Protein AF-A0A378JVM8-F1 (afdb_monomer)

Solvent-accessible surface area (backbone atoms only — not comparable to full-atom values): 3516 Å² total; per-residue (Å²): 131,83,76,51,71,66,56,56,50,50,54,24,58,45,29,65,76,30,68,66,57,42,51,50,46,51,50,51,20,51,51,27,48,74,68,68,36,52,72,58,15,52,52,36,48,52,48,49,47,59,20,72,37,62,64,70,67,52,54,71,70,75,113
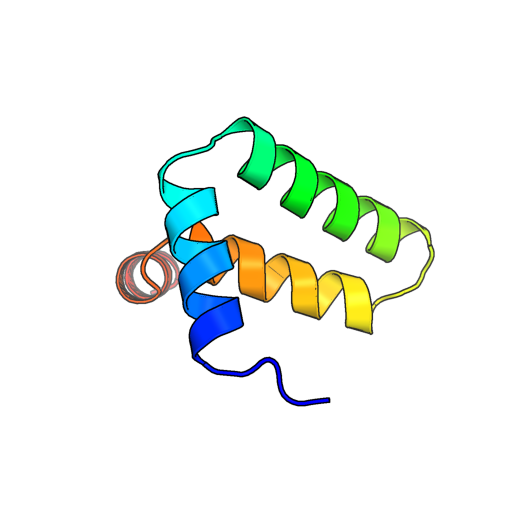
Sequence (63 aa):
MALTRDFKNTIRDRAQKDSEFRKALLTEAVNSLLADEIDVAKSLLKDYINASILFESLAKKVD

Organism: NCBI:txid39962

Mean predicted aligned error: 7.59 Å

Radius of gyration: 12.16 Å; Cα contacts (8 Å, |Δi|>4): 43; chains: 1; bounding box: 25×23×32 Å

Secondary structure (DSSP, 8-state):
----HHHHHHHHHHHHH-HHHHHHHHHHHHHHHHTT-HHHHHHHHHHHHHHHS-HHHHHHHH-

Foldseek 3Di:
DDPPPVNLVVLLVCVCVDVVSLVVLQVVLVVCVVVVVPVSNVVSVVSSCVSHDVVVVVVVVVD

pLDDT: mean 78.89, 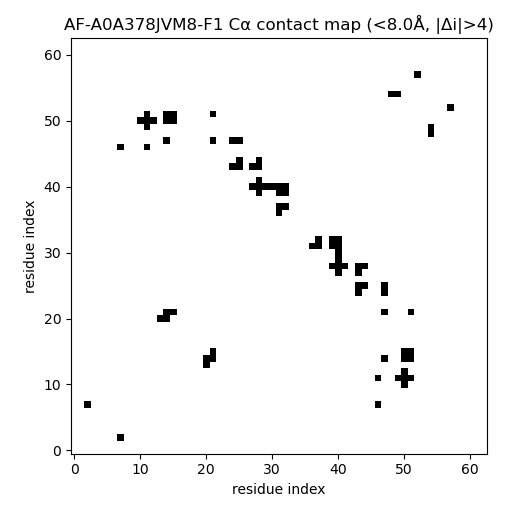std 13.85, range [40.03, 96.94]

Nearest PDB structures (foldseek):
  4di0-assembly1_B  TM=6.495E-01  e=8.205E+00  Burkholderia pseudomallei 1710b

Structure (mmCIF, N/CA/C/O backbone):
data_AF-A0A378JVM8-F1
#
_entry.id   AF-A0A378JVM8-F1
#
loop_
_atom_site.group_PDB
_atom_site.id
_atom_site.type_symbol
_atom_site.label_atom_id
_atom_site.label_alt_id
_atom_site.label_comp_id
_atom_site.label_asym_id
_atom_site.label_entity_id
_atom_site.label_seq_id
_atom_site.pdbx_PDB_ins_code
_atom_site.Cartn_x
_atom_site.Cartn_y
_atom_site.Cartn_z
_atom_site.occupancy
_atom_site.B_iso_or_equiv
_atom_site.auth_seq_id
_atom_site.auth_comp_id
_atom_site.auth_asym_i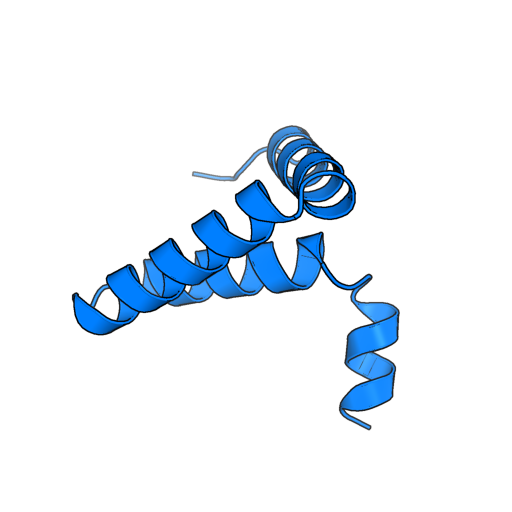d
_atom_site.auth_atom_id
_atom_site.pdbx_PDB_model_num
ATOM 1 N N . MET A 1 1 ? 5.449 16.352 -6.734 1.00 40.03 1 MET A N 1
ATOM 2 C CA . MET A 1 1 ? 4.356 17.234 -6.257 1.00 40.03 1 MET A CA 1
ATOM 3 C C . MET A 1 1 ? 3.903 16.740 -4.890 1.00 40.03 1 MET A C 1
ATOM 5 O O . MET A 1 1 ? 3.777 15.535 -4.717 1.00 40.03 1 MET A O 1
ATOM 9 N N . ALA A 1 2 ? 3.744 17.626 -3.904 1.00 49.56 2 ALA A N 1
ATOM 10 C CA . ALA A 1 2 ? 3.327 17.230 -2.560 1.00 49.56 2 ALA A CA 1
ATOM 11 C C . ALA A 1 2 ? 1.854 16.804 -2.593 1.00 49.56 2 ALA A C 1
ATOM 13 O O . ALA A 1 2 ? 0.984 17.639 -2.820 1.00 49.56 2 ALA A O 1
ATOM 14 N N . LEU A 1 3 ? 1.582 15.512 -2.384 1.00 56.50 3 LEU A N 1
ATOM 15 C CA . LEU A 1 3 ? 0.239 15.028 -2.061 1.00 56.50 3 LEU A CA 1
ATOM 16 C C . LEU A 1 3 ? -0.253 15.869 -0.880 1.00 56.50 3 LEU A C 1
ATOM 18 O O . LEU A 1 3 ? 0.313 15.781 0.215 1.00 56.50 3 LEU A O 1
ATOM 22 N N . THR A 1 4 ? -1.233 16.739 -1.121 1.00 67.31 4 THR A N 1
ATOM 23 C CA . THR A 1 4 ? -1.815 17.577 -0.076 1.00 67.31 4 THR A CA 1
ATOM 24 C C . THR A 1 4 ? -2.318 16.654 1.030 1.00 67.31 4 THR A C 1
ATOM 26 O O . THR A 1 4 ? -2.774 15.539 0.767 1.00 67.31 4 THR A O 1
ATOM 29 N N . ARG A 1 5 ? -2.158 17.066 2.291 1.00 58.44 5 ARG A N 1
ATOM 30 C CA . ARG A 1 5 ? -2.519 16.257 3.472 1.00 58.44 5 ARG A CA 1
ATOM 31 C C . ARG A 1 5 ? -3.903 15.603 3.337 1.00 58.44 5 ARG A C 1
ATOM 33 O O . ARG A 1 5 ? -4.064 14.446 3.717 1.00 58.44 5 ARG A O 1
ATOM 40 N N . ASP A 1 6 ? -4.843 16.307 2.714 1.00 63.91 6 ASP A N 1
ATOM 41 C CA . ASP A 1 6 ? -6.208 15.845 2.460 1.00 63.91 6 ASP A CA 1
ATOM 42 C C . ASP A 1 6 ? -6.291 14.651 1.506 1.00 63.91 6 ASP A C 1
ATOM 44 O O . ASP A 1 6 ? -7.063 13.723 1.752 1.00 63.91 6 ASP A O 1
ATOM 48 N N . PHE A 1 7 ? -5.456 14.602 0.463 1.00 62.81 7 PHE A N 1
ATOM 49 C CA . PHE A 1 7 ? -5.418 13.457 -0.445 1.00 62.81 7 PHE A CA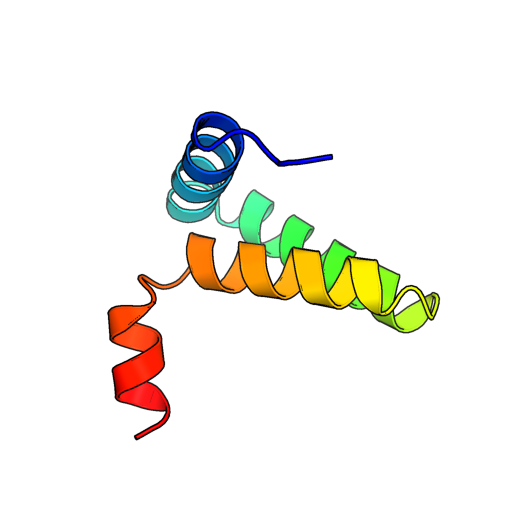 1
ATOM 50 C C . PHE A 1 7 ? -4.957 12.194 0.288 1.00 62.81 7 PHE A C 1
ATOM 52 O O . PHE A 1 7 ? -5.592 11.147 0.186 1.00 62.81 7 PHE A O 1
ATOM 59 N N . LYS A 1 8 ? -3.903 12.301 1.108 1.00 68.06 8 LYS A N 1
ATOM 60 C CA . LYS A 1 8 ? -3.406 11.164 1.901 1.00 68.06 8 LYS A CA 1
ATOM 61 C C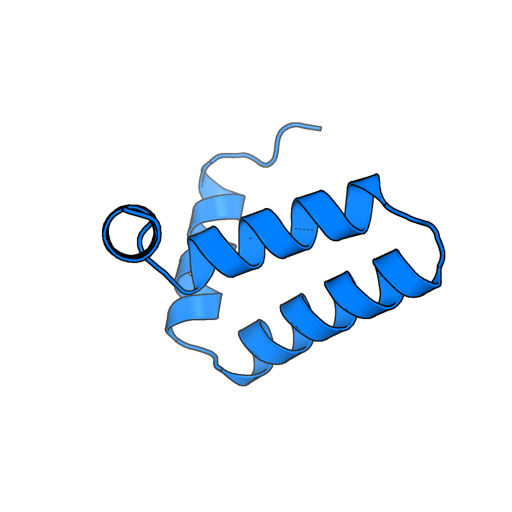 . LYS A 1 8 ? -4.438 10.662 2.908 1.00 68.06 8 LYS A C 1
ATOM 63 O O . LYS A 1 8 ? -4.595 9.453 3.058 1.00 68.06 8 LYS A O 1
ATOM 68 N N . ASN A 1 9 ? -5.158 11.573 3.562 1.00 72.12 9 ASN A N 1
ATOM 69 C CA . ASN A 1 9 ? -6.234 11.214 4.485 1.00 72.12 9 ASN A CA 1
ATOM 70 C C . ASN A 1 9 ? -7.385 10.508 3.755 1.00 72.12 9 ASN A C 1
ATOM 72 O O . ASN A 1 9 ? -7.865 9.482 4.223 1.00 72.12 9 ASN A O 1
ATOM 76 N N . THR A 1 10 ? -7.752 10.982 2.564 1.00 77.62 10 THR A N 1
ATOM 77 C CA . THR A 1 10 ? -8.824 10.384 1.752 1.00 77.62 10 THR A CA 1
ATOM 78 C C . THR A 1 10 ? -8.476 8.962 1.303 1.00 77.62 10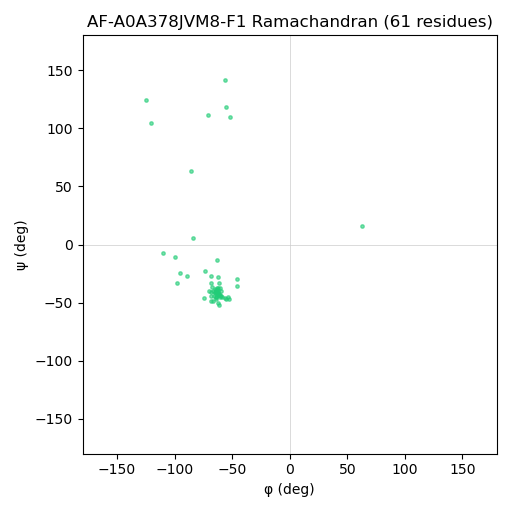 THR A C 1
ATOM 80 O O . THR A 1 10 ? -9.294 8.050 1.423 1.00 77.62 10 THR A O 1
ATOM 83 N N . ILE A 1 11 ? -7.248 8.745 0.820 1.00 76.31 11 ILE A N 1
ATOM 84 C CA . ILE A 1 11 ? -6.756 7.417 0.418 1.00 76.31 11 ILE A CA 1
ATOM 85 C C . ILE A 1 11 ? -6.713 6.470 1.620 1.00 76.31 11 ILE A C 1
ATOM 87 O O . ILE A 1 11 ? -7.130 5.316 1.514 1.00 76.31 11 ILE A O 1
ATOM 91 N N . ARG A 1 12 ? -6.269 6.967 2.780 1.00 77.50 12 ARG A N 1
ATOM 92 C CA . ARG A 1 12 ? -6.245 6.210 4.033 1.00 77.50 12 ARG A CA 1
ATOM 93 C C . ARG A 1 12 ? -7.641 5.792 4.487 1.00 77.50 12 ARG A C 1
ATOM 95 O O . ARG A 1 12 ? -7.858 4.612 4.752 1.00 77.50 12 ARG A O 1
ATOM 102 N N . ASP A 1 13 ? -8.584 6.725 4.543 1.00 81.81 13 ASP A N 1
ATOM 103 C CA . ASP A 1 13 ? -9.959 6.453 4.969 1.00 8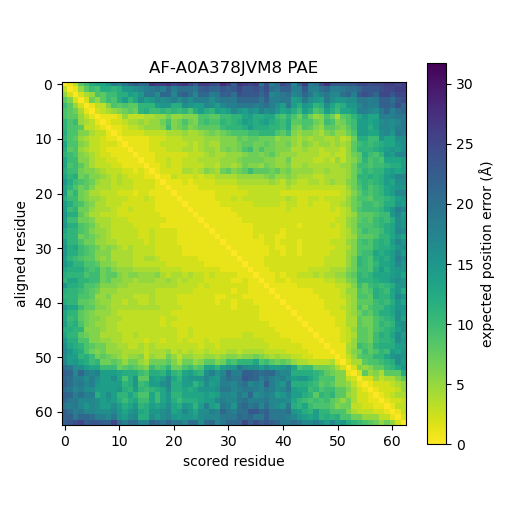1.81 13 ASP A CA 1
ATOM 104 C C . ASP A 1 13 ? -10.660 5.473 4.030 1.00 81.81 13 ASP A C 1
ATOM 106 O O . ASP A 1 13 ? -11.410 4.602 4.480 1.00 81.81 13 ASP A O 1
ATOM 110 N N . ARG A 1 14 ? -10.392 5.582 2.724 1.00 81.44 14 ARG A N 1
ATOM 111 C CA . ARG A 1 14 ? -10.913 4.647 1.730 1.00 81.44 14 ARG A CA 1
ATOM 112 C C . ARG A 1 14 ? -10.322 3.255 1.916 1.00 81.44 14 ARG A C 1
ATOM 114 O O . ARG A 1 14 ? -11.074 2.294 1.995 1.00 81.44 14 ARG A O 1
ATOM 121 N N . ALA A 1 15 ? -9.006 3.136 2.056 1.00 82.50 15 ALA A N 1
ATOM 122 C CA . ALA A 1 15 ? -8.344 1.850 2.262 1.00 82.50 15 ALA A CA 1
ATOM 123 C C . ALA A 1 15 ? -8.774 1.137 3.552 1.00 82.50 15 ALA A C 1
ATOM 125 O O . ALA A 1 15 ? -8.853 -0.087 3.574 1.00 82.50 15 ALA A O 1
ATOM 126 N N . GLN A 1 16 ? -9.083 1.870 4.624 1.00 79.94 16 GLN A N 1
ATOM 127 C CA . GLN A 1 16 ? -9.617 1.273 5.853 1.00 79.94 16 GLN A CA 1
ATOM 128 C C . GLN A 1 16 ? -10.974 0.591 5.624 1.00 79.94 16 GLN A C 1
ATOM 130 O O . GLN A 1 16 ? -11.242 -0.459 6.204 1.00 79.94 16 GLN A O 1
ATOM 135 N N . LYS A 1 17 ? -11.821 1.174 4.7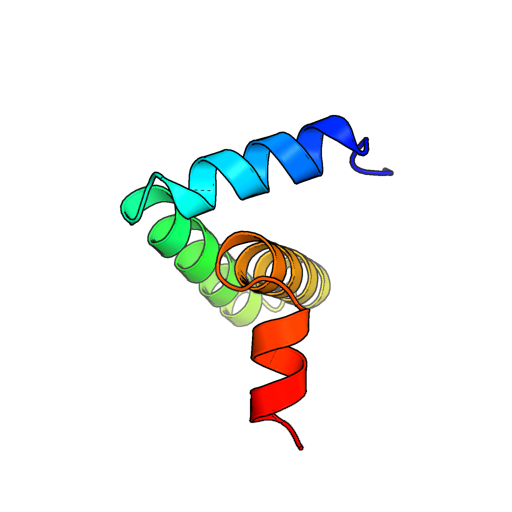70 1.00 83.62 17 LYS A N 1
ATOM 136 C CA . LYS A 1 17 ? -13.210 0.740 4.552 1.00 83.62 17 LYS A CA 1
ATOM 137 C C . LYS A 1 17 ? -13.371 -0.213 3.367 1.00 83.62 17 LYS A C 1
ATOM 139 O O . LYS A 1 17 ? -14.320 -0.986 3.341 1.00 83.62 17 LYS A O 1
ATOM 144 N N . ASP A 1 18 ? -12.455 -0.161 2.405 1.00 86.06 18 ASP A N 1
ATOM 145 C CA . ASP A 1 18 ? -12.545 -0.858 1.124 1.00 86.06 18 ASP A CA 1
ATOM 146 C C . ASP A 1 18 ? -11.359 -1.825 0.951 1.00 86.06 18 ASP A C 1
ATOM 148 O O . ASP A 1 18 ? -10.207 -1.436 0.721 1.00 86.06 18 ASP A O 1
ATOM 152 N N . SER A 1 19 ? -11.633 -3.122 1.111 1.00 83.75 19 SER A N 1
ATOM 153 C CA . SER A 1 19 ? -10.640 -4.187 0.935 1.00 83.75 19 SER A CA 1
ATOM 154 C C . SER A 1 19 ? -10.198 -4.359 -0.517 1.00 83.75 19 SER A C 1
ATOM 156 O O . SER A 1 19 ? -9.030 -4.675 -0.745 1.00 83.75 19 SER A O 1
ATOM 158 N N . GLU A 1 20 ? -11.084 -4.124 -1.486 1.00 87.00 20 GLU A N 1
ATOM 159 C CA . GLU A 1 20 ? -10.747 -4.214 -2.910 1.00 87.00 20 GLU A CA 1
ATOM 160 C C . GLU A 1 20 ? -9.822 -3.067 -3.308 1.00 87.00 20 GLU A C 1
ATOM 162 O O . GLU A 1 20 ? -8.814 -3.284 -3.980 1.00 87.00 20 GLU A O 1
ATOM 167 N N . PHE A 1 21 ? -10.072 -1.863 -2.789 1.00 85.75 21 PHE A N 1
ATOM 168 C CA . PHE A 1 21 ? -9.169 -0.729 -2.966 1.00 85.75 21 PHE A CA 1
ATOM 169 C C . PHE A 1 21 ? -7.771 -1.012 -2.405 1.00 85.75 21 PHE A C 1
ATOM 171 O O . PHE A 1 21 ? -6.777 -0.755 -3.082 1.00 85.75 21 PHE A O 1
ATOM 178 N N . ARG A 1 22 ? -7.665 -1.605 -1.206 1.00 85.75 22 ARG A N 1
ATOM 179 C CA . ARG A 1 22 ? -6.367 -2.033 -0.644 1.00 85.75 22 ARG A CA 1
ATOM 180 C C . ARG A 1 22 ? -5.649 -3.034 -1.540 1.00 85.75 22 ARG A C 1
ATOM 182 O O . ARG A 1 22 ? -4.449 -2.899 -1.770 1.00 85.75 22 ARG A O 1
ATOM 189 N N . LYS A 1 23 ? -6.374 -4.032 -2.041 1.00 86.88 23 LYS A N 1
ATOM 190 C CA . LYS A 1 23 ? -5.817 -5.073 -2.905 1.00 86.88 23 LYS A CA 1
ATOM 191 C C . LYS A 1 23 ? -5.328 -4.502 -4.235 1.00 86.88 23 LYS A C 1
ATOM 193 O O . LYS A 1 23 ? -4.238 -4.859 -4.676 1.00 86.88 23 LYS A O 1
ATOM 198 N N . ALA A 1 24 ? -6.080 -3.581 -4.833 1.00 89.81 24 ALA A N 1
ATOM 199 C CA . ALA A 1 24 ? -5.672 -2.869 -6.040 1.00 89.81 24 ALA A CA 1
ATOM 200 C C . ALA A 1 24 ? -4.403 -2.035 -5.802 1.00 89.81 24 ALA A C 1
ATOM 202 O O . ALA A 1 24 ? -3.472 -2.103 -6.597 1.00 89.81 24 ALA A O 1
ATOM 203 N N . LEU A 1 25 ? -4.318 -1.329 -4.669 1.00 88.88 25 LEU A N 1
ATOM 204 C CA . LEU A 1 25 ? -3.156 -0.507 -4.314 1.00 88.88 25 LEU A CA 1
ATOM 205 C C . LEU A 1 25 ? -1.880 -1.348 -4.132 1.00 88.88 25 LEU A C 1
ATOM 207 O O . LEU A 1 25 ? -0.805 -0.952 -4.576 1.00 88.88 25 LEU A O 1
ATOM 211 N N . LEU A 1 26 ? -2.005 -2.535 -3.529 1.00 89.31 26 LEU A N 1
ATOM 212 C CA . LEU A 1 26 ? -0.905 -3.495 -3.420 1.00 89.31 26 LEU A CA 1
ATOM 213 C C . LEU A 1 26 ? -0.524 -4.094 -4.780 1.00 89.31 26 LEU A C 1
ATOM 215 O O . LEU A 1 26 ? 0.659 -4.250 -5.069 1.00 89.31 26 LEU A O 1
ATOM 219 N N . THR A 1 27 ? -1.514 -4.417 -5.613 1.00 93.44 27 THR A N 1
ATOM 220 C CA . THR A 1 27 ? -1.289 -4.965 -6.960 1.00 93.44 27 THR A CA 1
ATOM 221 C C . THR A 1 27 ? -0.499 -3.978 -7.815 1.00 93.44 27 THR A C 1
ATOM 223 O O . THR A 1 27 ? 0.487 -4.358 -8.436 1.00 93.44 27 THR A O 1
ATOM 226 N N . GLU A 1 28 ? -0.868 -2.699 -7.773 1.00 92.69 28 GLU A N 1
ATOM 227 C CA . GLU A 1 28 ? -0.168 -1.645 -8.505 1.00 92.69 28 GLU A CA 1
ATOM 228 C C . GLU A 1 28 ? 1.271 -1.459 -8.013 1.00 92.69 28 GLU A C 1
ATOM 230 O O . GLU A 1 28 ? 2.194 -1.304 -8.812 1.00 92.69 28 GLU A O 1
ATOM 235 N N . ALA A 1 29 ? 1.489 -1.557 -6.698 1.00 91.50 29 ALA A N 1
ATOM 236 C CA . ALA A 1 29 ? 2.827 -1.497 -6.125 1.00 91.50 29 ALA A CA 1
ATOM 237 C C . ALA A 1 29 ? 3.724 -2.651 -6.609 1.00 91.50 29 ALA A C 1
ATOM 239 O O . ALA A 1 29 ? 4.899 -2.437 -6.903 1.00 91.50 29 ALA A O 1
ATOM 240 N N . VAL A 1 30 ? 3.172 -3.866 -6.717 1.00 93.94 30 VAL A N 1
ATOM 241 C CA . VAL A 1 30 ? 3.884 -5.039 -7.248 1.00 93.94 30 VAL A CA 1
ATOM 242 C C . VAL A 1 30 ? 4.150 -4.886 -8.744 1.00 93.94 30 VAL A C 1
ATOM 244 O O . VAL A 1 30 ? 5.269 -5.138 -9.181 1.00 93.94 30 VAL A O 1
ATOM 247 N N . ASN A 1 31 ? 3.168 -4.426 -9.521 1.00 96.50 31 ASN A N 1
ATOM 248 C CA . ASN A 1 31 ? 3.339 -4.178 -10.954 1.00 96.50 31 ASN A CA 1
ATOM 249 C C . ASN A 1 31 ? 4.431 -3.134 -11.221 1.00 96.50 31 ASN A C 1
ATOM 251 O O . ASN A 1 31 ? 5.285 -3.360 -12.070 1.00 96.50 31 ASN A O 1
ATOM 255 N N . SER A 1 32 ? 4.455 -2.046 -10.444 1.00 94.94 32 SER A N 1
ATOM 256 C CA . SER A 1 32 ? 5.501 -1.016 -10.523 1.00 94.94 32 SER A CA 1
ATOM 257 C C . SER A 1 32 ? 6.887 -1.604 -10.242 1.00 94.94 32 SER A C 1
ATOM 259 O O . SER A 1 32 ? 7.858 -1.277 -10.914 1.00 94.94 32 SER A O 1
ATOM 261 N N . LEU A 1 33 ? 6.986 -2.522 -9.273 1.00 91.94 33 LEU A N 1
ATOM 262 C CA . LEU A 1 33 ? 8.242 -3.200 -8.954 1.00 91.94 33 LEU A CA 1
ATOM 263 C C . LEU A 1 33 ? 8.708 -4.117 -10.096 1.00 91.94 33 LEU A C 1
ATOM 265 O O . LEU A 1 33 ? 9.895 -4.156 -10.399 1.00 91.94 33 LEU A O 1
ATOM 269 N N . LEU A 1 34 ? 7.781 -4.830 -10.744 1.00 95.94 34 LEU A N 1
ATOM 270 C CA . LEU A 1 34 ? 8.068 -5.664 -11.918 1.00 95.94 34 LEU A CA 1
ATOM 271 C C . LEU A 1 34 ? 8.437 -4.836 -13.157 1.00 95.94 34 LEU A C 1
ATOM 273 O O . LEU A 1 34 ? 9.159 -5.327 -14.020 1.00 95.94 34 LEU A O 1
ATOM 277 N N . ALA A 1 35 ? 7.954 -3.596 -13.237 1.00 96.94 35 ALA A N 1
ATOM 278 C CA . ALA A 1 35 ? 8.271 -2.637 -14.292 1.00 96.94 35 ALA A CA 1
ATOM 279 C C . ALA A 1 35 ? 9.575 -1.851 -14.043 1.00 96.94 35 ALA A C 1
ATOM 281 O O . ALA A 1 35 ? 9.885 -0.938 -14.802 1.00 96.94 35 ALA A O 1
ATOM 282 N N . ASP A 1 36 ? 10.335 -2.190 -12.994 1.00 95.94 36 ASP A N 1
ATOM 283 C CA . ASP A 1 36 ? 11.551 -1.480 -12.559 1.00 95.94 36 ASP A CA 1
ATOM 284 C C . ASP A 1 36 ? 11.303 -0.015 -12.122 1.00 95.94 36 ASP A C 1
ATOM 286 O O . ASP A 1 36 ? 12.224 0.783 -11.927 1.00 95.94 36 ASP A O 1
ATOM 290 N N . GLU A 1 37 ? 10.041 0.345 -11.865 1.00 96.31 37 GLU A N 1
ATOM 291 C CA . GLU A 1 37 ? 9.612 1.649 -11.355 1.00 96.31 37 GLU A CA 1
ATOM 292 C C . GLU A 1 37 ? 9.695 1.692 -9.820 1.00 96.31 37 GLU A C 1
ATOM 294 O O . GLU A 1 37 ? 8.707 1.830 -9.090 1.00 96.31 37 GLU A O 1
ATOM 299 N N . ILE A 1 38 ? 10.914 1.560 -9.296 1.00 92.94 38 ILE A N 1
ATOM 300 C CA . ILE A 1 38 ? 11.157 1.362 -7.860 1.00 92.94 38 ILE A CA 1
ATOM 301 C C . ILE A 1 38 ? 10.643 2.523 -6.996 1.00 92.94 38 ILE A C 1
ATOM 303 O O . ILE A 1 38 ? 10.127 2.291 -5.898 1.00 92.94 38 ILE A O 1
ATOM 307 N N . ASP A 1 39 ? 10.763 3.767 -7.456 1.00 93.31 39 ASP A N 1
ATOM 308 C CA . ASP A 1 39 ? 10.292 4.928 -6.691 1.00 93.31 39 ASP A CA 1
ATOM 309 C C . ASP A 1 39 ? 8.763 4.950 -6.561 1.00 93.31 39 ASP A C 1
ATOM 311 O O . ASP A 1 39 ? 8.229 5.267 -5.491 1.00 93.31 39 ASP A O 1
ATOM 315 N N . VAL A 1 40 ? 8.058 4.531 -7.616 1.00 90.06 40 VAL A N 1
ATOM 316 C CA . VAL A 1 40 ? 6.596 4.400 -7.629 1.00 90.06 40 VAL A CA 1
ATOM 317 C C . VAL A 1 40 ? 6.172 3.268 -6.697 1.00 90.06 40 VAL A C 1
ATOM 319 O O . VAL A 1 40 ? 5.356 3.486 -5.796 1.00 90.06 40 VAL A O 1
ATOM 322 N N . ALA A 1 41 ? 6.806 2.097 -6.819 1.00 90.75 41 ALA A N 1
ATOM 323 C CA . ALA A 1 41 ? 6.550 0.946 -5.957 1.00 90.75 41 ALA A CA 1
ATOM 324 C C . ALA A 1 41 ? 6.727 1.294 -4.469 1.00 90.75 41 ALA A C 1
ATOM 326 O O . ALA A 1 41 ? 5.855 1.011 -3.645 1.00 90.75 41 ALA A O 1
ATOM 327 N N . LYS A 1 42 ? 7.821 1.979 -4.110 1.00 90.69 42 LYS A N 1
ATOM 328 C CA . LYS A 1 42 ? 8.086 2.421 -2.730 1.00 90.69 42 LYS A CA 1
ATOM 329 C C . LYS A 1 42 ? 7.021 3.382 -2.214 1.00 90.69 42 LYS A C 1
ATOM 331 O O . LYS A 1 42 ? 6.605 3.262 -1.059 1.00 90.69 42 LYS A O 1
ATOM 336 N N . SER A 1 43 ? 6.585 4.333 -3.041 1.00 89.94 43 SER A N 1
ATOM 337 C CA . SER A 1 43 ? 5.543 5.284 -2.651 1.00 89.94 43 SER A CA 1
ATOM 338 C C . SER A 1 43 ? 4.216 4.571 -2.390 1.00 89.94 43 SER A C 1
ATOM 340 O O . SER A 1 43 ? 3.609 4.782 -1.340 1.00 89.94 43 SER A O 1
ATOM 342 N N . LEU A 1 44 ? 3.804 3.676 -3.291 1.00 88.19 44 LEU A N 1
ATOM 343 C CA . LEU A 1 44 ? 2.554 2.926 -3.165 1.00 88.19 44 LEU A CA 1
ATOM 344 C C . LEU A 1 44 ? 2.567 1.975 -1.964 1.00 88.19 44 LEU A C 1
ATOM 346 O O . LEU A 1 44 ? 1.589 1.918 -1.224 1.00 88.19 44 LEU A O 1
ATOM 350 N N . LEU A 1 45 ? 3.682 1.283 -1.704 1.00 88.12 45 LEU A N 1
ATOM 351 C CA . LEU A 1 45 ? 3.827 0.433 -0.516 1.00 88.12 45 LEU A CA 1
ATOM 352 C C . LEU A 1 45 ? 3.735 1.242 0.779 1.00 88.12 45 LEU A C 1
ATOM 354 O O . LEU A 1 45 ? 3.075 0.820 1.730 1.00 88.12 45 LEU A O 1
ATOM 358 N N . LYS A 1 46 ? 4.363 2.422 0.824 1.00 85.75 46 LYS A N 1
ATOM 359 C CA . LYS A 1 46 ? 4.269 3.323 1.977 1.00 85.75 46 LYS A CA 1
ATOM 360 C C . LYS A 1 46 ? 2.829 3.768 2.212 1.00 85.75 46 LYS A C 1
ATOM 362 O O . LYS A 1 46 ? 2.374 3.767 3.356 1.00 85.75 46 LYS A O 1
ATOM 367 N N . ASP A 1 47 ? 2.113 4.122 1.152 1.00 82.88 47 ASP A N 1
ATOM 368 C CA . ASP A 1 47 ? 0.708 4.506 1.244 1.00 82.88 47 ASP A CA 1
ATOM 369 C C . ASP A 1 47 ? -0.163 3.321 1.680 1.00 82.88 47 ASP A C 1
ATOM 371 O O . ASP A 1 47 ? -0.934 3.470 2.622 1.00 82.88 47 ASP A O 1
ATOM 375 N N . TYR A 1 48 ? 0.033 2.124 1.120 1.00 83.50 48 TYR A N 1
ATOM 376 C CA . TYR A 1 48 ? -0.651 0.894 1.535 1.00 83.50 48 TYR A CA 1
ATOM 377 C C . TYR A 1 48 ? -0.454 0.589 3.026 1.00 83.50 48 TYR A C 1
ATOM 379 O O . TYR A 1 48 ? -1.419 0.300 3.738 1.00 83.50 48 TYR A O 1
ATOM 387 N N . ILE A 1 49 ? 0.780 0.690 3.523 1.00 81.12 49 ILE A N 1
ATOM 388 C CA . ILE A 1 49 ? 1.110 0.485 4.937 1.00 81.12 49 ILE A CA 1
ATOM 389 C C . ILE A 1 49 ? 0.389 1.516 5.808 1.00 81.12 49 ILE A C 1
ATOM 391 O O . ILE A 1 49 ? -0.335 1.134 6.723 1.00 81.12 49 ILE A O 1
ATOM 395 N N . ASN A 1 50 ? 0.523 2.806 5.488 1.00 77.31 50 ASN A N 1
ATOM 396 C CA . ASN A 1 50 ? -0.101 3.894 6.249 1.00 77.31 50 ASN A CA 1
ATOM 397 C C . ASN A 1 50 ? -1.634 3.825 6.242 1.00 77.31 50 ASN A C 1
ATOM 399 O O . ASN A 1 50 ? -2.294 4.328 7.155 1.00 77.31 50 ASN A O 1
ATOM 403 N N . ALA A 1 51 ? -2.195 3.253 5.181 1.00 76.75 51 ALA A N 1
ATOM 404 C CA . ALA A 1 51 ? -3.620 3.170 4.942 1.00 76.75 51 ALA A CA 1
ATOM 405 C C . ALA A 1 51 ? -4.253 1.908 5.556 1.00 76.75 51 ALA A C 1
ATOM 407 O O . ALA A 1 51 ? -5.422 1.937 5.930 1.00 76.75 51 ALA A O 1
ATOM 408 N N . SER A 1 52 ? -3.494 0.818 5.717 1.00 70.25 52 SER A N 1
ATOM 409 C CA . SER A 1 52 ? -3.968 -0.457 6.279 1.00 70.25 52 SER A CA 1
ATOM 410 C C . SER A 1 52 ? -3.644 -0.641 7.764 1.00 70.25 52 SER A C 1
ATOM 412 O O . SER A 1 52 ? -4.448 -1.226 8.488 1.00 70.25 52 SER A O 1
ATOM 414 N N . ILE A 1 53 ? -2.508 -0.118 8.231 1.00 64.06 53 ILE A N 1
ATOM 415 C CA . ILE A 1 53 ? -2.022 -0.231 9.606 1.00 64.06 53 ILE A CA 1
ATOM 416 C C . ILE A 1 53 ? -1.762 1.185 10.136 1.00 64.06 53 ILE A C 1
ATOM 418 O O . ILE A 1 53 ? -1.000 1.953 9.553 1.00 64.06 53 ILE A O 1
ATOM 422 N N . LEU A 1 54 ? -2.378 1.552 11.267 1.00 60.69 54 LEU A N 1
ATOM 423 C CA . LEU A 1 54 ? -1.911 2.709 12.039 1.00 60.69 54 LEU A CA 1
ATOM 424 C C . LEU A 1 54 ? -0.435 2.458 12.352 1.00 60.69 54 LEU A C 1
ATOM 426 O O . LEU A 1 54 ? -0.130 1.458 12.987 1.00 60.69 54 LEU A O 1
ATOM 430 N N . PHE A 1 55 ? 0.464 3.324 11.882 1.00 60.88 55 PHE A N 1
ATOM 431 C CA . PHE A 1 55 ? 1.925 3.156 11.952 1.00 60.88 55 PHE A CA 1
ATOM 432 C C . PHE A 1 55 ? 2.431 2.692 13.338 1.00 60.88 55 PHE A C 1
ATOM 434 O O . PHE A 1 55 ? 3.381 1.920 13.418 1.00 60.88 55 PHE A O 1
ATOM 441 N N . GLU A 1 56 ? 1.730 3.059 14.419 1.00 59.09 56 GLU A N 1
ATOM 442 C CA . GLU A 1 56 ? 1.929 2.509 15.769 1.00 59.09 56 GLU A CA 1
ATOM 443 C C . GLU A 1 56 ? 1.888 0.975 15.853 1.00 59.09 56 GLU A C 1
ATOM 445 O O . GLU A 1 56 ? 2.732 0.365 16.504 1.00 59.09 56 GLU A O 1
ATOM 450 N N . SER A 1 57 ? 0.898 0.324 15.242 1.00 63.03 57 SER A N 1
ATOM 451 C CA . SER A 1 57 ? 0.756 -1.135 15.290 1.00 63.03 57 SER A CA 1
ATOM 452 C C . SER A 1 57 ? 1.787 -1.849 14.416 1.00 63.03 57 SER A C 1
ATOM 454 O O . SER A 1 57 ? 2.072 -3.016 14.667 1.00 63.03 57 SER A O 1
ATOM 456 N N . LEU A 1 58 ? 2.340 -1.170 13.403 1.00 61.97 58 LEU A N 1
ATOM 457 C CA . LEU A 1 58 ? 3.473 -1.691 12.640 1.00 61.97 58 LEU A CA 1
ATOM 458 C C . LEU A 1 58 ? 4.761 -1.585 13.456 1.00 61.97 58 LEU A C 1
ATOM 460 O O . LEU A 1 58 ? 5.477 -2.572 13.542 1.00 61.97 58 LEU A O 1
ATOM 464 N N . ALA A 1 59 ? 5.024 -0.439 14.091 1.00 59.84 59 ALA A N 1
ATOM 465 C CA . ALA A 1 59 ? 6.202 -0.252 14.939 1.00 59.84 59 ALA A CA 1
ATOM 466 C C . ALA A 1 59 ? 6.294 -1.342 16.023 1.00 59.84 59 ALA A C 1
ATOM 468 O O . ALA A 1 59 ? 7.311 -2.012 16.132 1.00 59.84 59 ALA A O 1
ATOM 469 N N . LYS A 1 60 ? 5.175 -1.643 16.696 1.00 68.00 60 LYS A N 1
ATOM 470 C CA . LYS A 1 60 ? 5.075 -2.725 17.696 1.00 68.00 60 LYS A CA 1
ATOM 471 C C . LYS A 1 60 ? 5.302 -4.150 17.165 1.00 68.00 60 LYS A C 1
ATOM 473 O O . LYS A 1 60 ? 5.365 -5.071 17.968 1.00 68.00 60 LYS A O 1
ATOM 478 N N . LYS A 1 61 ? 5.310 -4.366 15.846 1.00 69.25 61 LYS A N 1
ATOM 479 C CA . LYS A 1 61 ? 5.548 -5.680 15.219 1.00 69.25 61 LYS A CA 1
ATOM 480 C C . LYS A 1 61 ? 6.982 -5.859 14.715 1.00 69.25 61 LYS A C 1
ATOM 482 O O . LYS A 1 61 ? 7.306 -6.955 14.269 1.00 69.25 61 LYS A O 1
ATOM 487 N N . VAL A 1 62 ? 7.772 -4.785 14.688 1.00 68.81 62 VAL A N 1
ATOM 488 C CA . VAL A 1 62 ? 9.147 -4.779 14.162 1.00 68.81 62 VAL A CA 1
ATOM 489 C C . VAL A 1 62 ? 10.184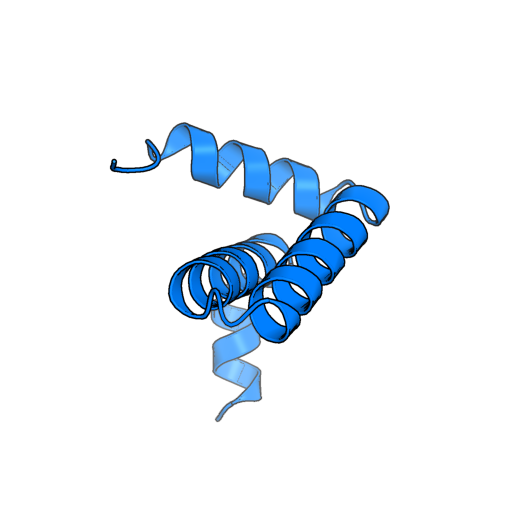 -4.601 15.290 1.00 68.81 62 VAL A C 1
ATOM 491 O O . VAL A 1 62 ? 11.370 -4.780 15.030 1.00 68.81 62 VAL A O 1
ATOM 494 N N . ASP A 1 63 ? 9.735 -4.323 16.521 1.00 50.03 63 ASP A N 1
ATOM 495 C CA . ASP A 1 63 ? 10.479 -4.535 17.779 1.00 50.03 63 ASP A CA 1
ATOM 496 C C . ASP A 1 63 ? 10.343 -5.991 18.264 1.00 50.03 63 ASP A C 1
ATOM 498 O O . ASP A 1 63 ? 11.336 -6.535 18.799 1.00 50.03 63 ASP A O 1
#